Protein AF-A0A6I7QXT5-F1 (afdb_monomer_lite)

pLDDT: mean 89.22, std 16.84, range [39.47, 98.75]

Secondary structure (DSSP, 8-state):
-----------------------------TTTT---STT-EEEEETTEEEEEPPTTEESTTS-EEGGGGT-EEEEEEETTS-EEEEEEEEEETTEEEEETGGGSS-EEEEEEEETTEEEEEEEE-TTS-EEEEEEEEETTEEEEEEEEE-TTS-EEEEEEEEE-

Structure (mmCIF, N/CA/C/O backbone):
data_AF-A0A6I7QXT5-F1
#
_entry.id   AF-A0A6I7QXT5-F1
#
loop_
_atom_site.group_PDB
_atom_site.id
_atom_site.type_symbol
_atom_site.label_atom_id
_atom_site.label_alt_id
_atom_site.label_comp_id
_atom_site.label_asym_id
_atom_site.label_entity_id
_atom_site.label_seq_id
_atom_site.pdbx_PDB_ins_code
_atom_site.Cartn_x
_atom_site.Cartn_y
_atom_site.Cartn_z
_atom_site.occupancy
_atom_site.B_iso_or_equiv
_atom_site.auth_seq_id
_atom_site.auth_comp_id
_atom_site.auth_asym_id
_atom_site.auth_atom_id
_atom_site.pdbx_PDB_model_num
ATOM 1 N N . MET A 1 1 ? -78.708 -2.213 82.022 1.00 42.53 1 MET A N 1
ATOM 2 C CA . MET A 1 1 ? -77.695 -2.427 80.963 1.00 42.53 1 MET A CA 1
ATOM 3 C C . MET A 1 1 ? -77.595 -1.154 80.128 1.00 42.53 1 MET A C 1
ATOM 5 O O . MET A 1 1 ? -78.631 -0.552 79.885 1.00 42.53 1 MET A O 1
ATOM 9 N N . LYS A 1 2 ? -76.375 -0.784 79.705 1.00 43.16 2 LYS A N 1
ATOM 10 C CA . LYS A 1 2 ? -75.977 0.378 78.871 1.00 43.16 2 LYS A CA 1
ATOM 11 C C . LYS A 1 2 ? -75.618 1.690 79.597 1.00 43.16 2 LYS A C 1
ATOM 13 O O . LYS A 1 2 ? -76.316 2.695 79.545 1.00 43.16 2 LYS A O 1
ATOM 18 N N . THR A 1 3 ? -74.434 1.670 80.205 1.00 39.47 3 THR A N 1
ATOM 19 C CA . THR A 1 3 ? -73.591 2.837 80.493 1.00 39.47 3 THR A CA 1
ATOM 20 C C . THR A 1 3 ? -73.043 3.426 79.183 1.00 39.47 3 THR A C 1
ATOM 22 O O . THR A 1 3 ? -72.467 2.710 78.364 1.00 39.47 3 THR A O 1
ATOM 25 N N . ARG A 1 4 ? -73.235 4.732 78.957 1.00 48.59 4 ARG A N 1
ATOM 26 C CA . ARG A 1 4 ? -72.666 5.470 77.814 1.00 48.59 4 ARG A CA 1
ATOM 27 C C . ARG A 1 4 ? -71.264 5.945 78.200 1.00 48.59 4 ARG A C 1
ATOM 29 O O . ARG A 1 4 ? -71.134 6.802 79.068 1.00 48.59 4 ARG A O 1
ATOM 36 N N . LYS A 1 5 ? -70.227 5.373 77.583 1.00 44.25 5 LYS A N 1
ATOM 37 C CA . LYS A 1 5 ? -68.852 5.877 77.686 1.00 44.25 5 LYS A CA 1
ATOM 38 C C . LYS A 1 5 ? -68.663 7.006 76.676 1.00 44.25 5 LYS A C 1
ATOM 40 O O . LYS A 1 5 ? -68.843 6.806 75.479 1.00 44.25 5 LYS A O 1
ATOM 45 N N . ILE A 1 6 ? -68.331 8.179 77.194 1.00 53.47 6 ILE A N 1
ATOM 46 C CA . ILE A 1 6 ? -67.730 9.290 76.460 1.00 53.47 6 ILE A CA 1
ATOM 47 C C . ILE A 1 6 ? -66.211 9.101 76.576 1.00 53.47 6 ILE A C 1
ATOM 49 O O . ILE A 1 6 ? -65.751 8.686 77.640 1.00 53.47 6 ILE A O 1
ATOM 53 N N . SER A 1 7 ? -65.472 9.422 75.509 1.00 40.50 7 SER A N 1
ATOM 54 C CA . SER A 1 7 ? -64.156 10.094 75.510 1.00 40.50 7 SER A CA 1
ATOM 55 C C . SER A 1 7 ? -63.140 9.464 74.552 1.00 40.50 7 SER A C 1
ATOM 57 O O . SER A 1 7 ? -63.011 8.244 74.508 1.00 40.50 7 SER A O 1
ATOM 59 N N . SER A 1 8 ? -62.344 10.353 73.934 1.00 44.53 8 SER A N 1
ATOM 60 C CA . SER A 1 8 ? -60.969 10.123 73.456 1.00 44.53 8 SER A CA 1
ATOM 61 C C . SER A 1 8 ? -60.848 9.369 72.112 1.00 44.53 8 SER A C 1
ATOM 63 O O . SER A 1 8 ? -61.492 8.355 71.922 1.00 44.53 8 SER A O 1
ATOM 65 N N . VAL A 1 9 ? -60.035 9.748 71.115 1.00 48.81 9 VAL A N 1
ATOM 66 C CA . VAL A 1 9 ? -58.762 10.480 71.155 1.00 48.81 9 VAL A CA 1
ATOM 67 C C . VAL A 1 9 ? -58.291 10.769 69.706 1.00 48.81 9 VAL A C 1
ATOM 69 O O . VAL A 1 9 ? -58.387 9.909 68.841 1.00 48.81 9 VAL A O 1
ATOM 72 N N . ILE A 1 10 ? -57.804 11.995 69.491 1.00 52.97 10 ILE A N 1
ATOM 73 C CA . ILE A 1 10 ? -56.619 12.391 68.699 1.00 52.97 10 ILE A CA 1
ATOM 74 C C . ILE A 1 10 ? -56.581 12.078 67.189 1.00 52.97 10 ILE A C 1
ATOM 76 O O . ILE A 1 10 ? -56.309 10.976 66.727 1.00 52.97 10 ILE A O 1
ATOM 80 N N . VAL A 1 11 ? -56.713 13.178 66.445 1.00 51.16 11 VAL A N 1
ATOM 81 C CA . VAL A 1 11 ? -56.148 13.458 65.121 1.00 51.16 11 VAL A CA 1
ATOM 82 C C . VAL A 1 11 ? -54.673 13.038 65.051 1.00 51.16 11 VAL A C 1
ATOM 84 O O . VAL A 1 11 ? -53.850 13.591 65.774 1.00 51.16 11 VAL A O 1
ATOM 87 N N . LEU A 1 12 ? -54.319 12.133 64.138 1.00 46.91 12 LEU A N 1
ATOM 88 C CA . LEU A 1 12 ? -52.935 11.929 63.698 1.00 46.91 12 LEU A CA 1
ATOM 89 C C . LEU A 1 12 ? -52.913 11.802 62.174 1.00 46.91 12 LEU A C 1
ATOM 91 O O . LEU A 1 12 ? -53.042 10.730 61.589 1.00 46.91 12 LEU A O 1
ATOM 95 N N . VAL A 1 13 ? -52.800 12.975 61.553 1.00 51.94 13 VAL A N 1
ATOM 96 C CA . VAL A 1 13 ? -52.416 13.192 60.161 1.00 51.94 13 VAL A CA 1
ATOM 97 C C . VAL A 1 13 ? -50.993 12.656 60.000 1.00 51.94 13 VAL A C 1
ATOM 99 O O . VAL A 1 13 ? -50.036 13.316 60.396 1.00 51.94 13 VAL A O 1
ATOM 102 N N . ILE A 1 14 ? -50.843 11.444 59.464 1.00 58.69 14 ILE A N 1
ATOM 103 C CA . ILE A 1 14 ? -49.535 10.939 59.037 1.00 58.69 14 ILE A CA 1
ATOM 104 C C . ILE A 1 14 ? -49.354 11.361 57.584 1.00 58.69 14 ILE A C 1
ATOM 106 O O . ILE A 1 14 ? -49.924 10.785 56.659 1.00 58.69 14 ILE A O 1
ATOM 110 N N . ALA A 1 15 ? -48.588 12.435 57.423 1.00 50.69 15 ALA A N 1
ATOM 111 C CA . ALA A 1 15 ? -48.058 12.894 56.158 1.00 50.69 15 ALA A CA 1
ATOM 112 C C . ALA A 1 15 ? -47.217 11.774 55.522 1.00 50.69 15 ALA A C 1
ATOM 114 O O . ALA A 1 15 ? -46.136 11.448 56.009 1.00 50.69 15 ALA A O 1
ATOM 115 N N . PHE A 1 16 ? -47.705 11.201 54.421 1.00 53.78 16 PHE A N 1
ATOM 116 C CA . PHE A 1 16 ? -46.881 10.433 53.488 1.00 53.78 16 PHE A CA 1
ATOM 117 C C . PHE A 1 16 ? -45.991 11.420 52.721 1.00 53.78 16 PHE A C 1
ATOM 119 O O . PHE A 1 16 ? -46.271 11.808 51.589 1.00 53.78 16 PHE A O 1
ATOM 126 N N . LEU A 1 17 ? -44.946 11.900 53.395 1.00 54.12 17 LEU A N 1
ATOM 127 C CA . LEU A 1 17 ? -43.860 12.643 52.776 1.00 54.12 17 LEU A CA 1
ATOM 128 C C . LEU A 1 17 ? -43.014 11.669 51.952 1.00 54.12 17 LEU A C 1
ATOM 130 O O . LEU A 1 17 ? -42.425 10.737 52.491 1.00 54.12 17 LEU A O 1
ATOM 134 N N . GLY A 1 18 ? -43.026 11.920 50.643 1.00 60.69 18 GLY A N 1
ATOM 135 C CA . GLY A 1 18 ? -42.109 11.471 49.597 1.00 60.69 18 GLY A CA 1
ATOM 136 C C . GLY A 1 18 ? -41.092 10.394 49.956 1.00 60.69 18 GLY A C 1
ATOM 137 O O . GLY A 1 18 ? -40.006 10.692 50.446 1.00 60.69 18 GLY A O 1
ATOM 138 N N . PHE A 1 19 ? -41.375 9.164 49.532 1.00 56.06 19 PHE A N 1
ATOM 139 C CA . PHE A 1 19 ? -40.310 8.254 49.132 1.00 56.06 19 PHE A CA 1
ATOM 140 C C . PHE A 1 19 ? -39.900 8.633 47.705 1.00 56.06 19 PHE A C 1
ATOM 142 O O . PHE A 1 19 ? -40.311 8.013 46.726 1.00 56.06 19 PHE A O 1
ATOM 149 N N . SER A 1 20 ? -39.165 9.740 47.587 1.00 56.34 20 SER A N 1
ATOM 150 C CA . SER A 1 20 ? -38.440 10.066 46.365 1.00 56.34 20 SER A CA 1
ATOM 151 C C . SER A 1 20 ? -37.379 8.989 46.209 1.00 56.34 20 SER A C 1
ATOM 153 O O . SER A 1 20 ? -36.344 9.037 46.873 1.00 56.34 20 SER A O 1
ATOM 155 N N . VAL A 1 21 ? -37.669 7.975 45.393 1.00 57.81 21 VAL A N 1
ATOM 156 C CA . VAL A 1 21 ? -36.658 7.036 44.916 1.00 57.81 21 VAL A CA 1
ATOM 157 C C . VAL A 1 21 ? -35.612 7.900 44.228 1.00 57.81 21 VAL A C 1
ATOM 159 O O . VAL A 1 21 ? -35.833 8.409 43.132 1.00 57.81 21 VAL A O 1
ATOM 162 N N . LEU A 1 22 ? -34.497 8.132 44.913 1.00 56.19 22 LEU A N 1
ATOM 163 C CA . LEU A 1 22 ? -33.279 8.587 44.280 1.00 56.19 22 LEU A CA 1
ATOM 164 C C . LEU A 1 22 ? -32.859 7.419 43.394 1.00 56.19 22 LEU A C 1
ATOM 166 O O . LEU A 1 22 ? -32.146 6.523 43.837 1.00 56.19 22 LEU A O 1
ATOM 170 N N . THR A 1 23 ? -33.365 7.378 42.161 1.00 56.12 23 THR A N 1
ATOM 171 C CA . THR A 1 23 ? -32.701 6.641 41.095 1.00 56.12 23 THR A CA 1
ATOM 172 C C . THR A 1 23 ? -31.389 7.378 40.901 1.00 56.12 23 THR A C 1
ATOM 174 O O . THR A 1 23 ? -31.304 8.339 40.138 1.00 56.12 23 THR A O 1
ATOM 177 N N . THR A 1 24 ? -30.390 7.018 41.705 1.00 53.44 24 THR A N 1
ATOM 178 C CA . THR A 1 24 ? -28.997 7.311 41.407 1.00 53.44 24 THR A CA 1
ATOM 179 C C . THR A 1 24 ? -28.816 6.880 39.966 1.00 53.44 24 THR A C 1
ATOM 181 O O . THR A 1 24 ? -28.949 5.690 39.679 1.00 53.44 24 THR A O 1
ATOM 184 N N . GLY A 1 25 ? -28.665 7.850 39.064 1.00 56.12 25 GLY A N 1
ATOM 185 C CA . GLY A 1 25 ? -28.341 7.587 37.675 1.00 56.12 25 GLY A CA 1
ATOM 186 C C . GLY A 1 25 ? -27.038 6.809 37.683 1.00 56.12 25 GLY A C 1
ATOM 187 O O . GLY A 1 25 ? -25.974 7.399 37.842 1.00 56.12 25 GLY A O 1
ATOM 188 N N . CYS A 1 26 ? -27.131 5.483 37.634 1.00 63.00 26 CYS A N 1
ATOM 189 C CA . CYS A 1 26 ? -25.996 4.658 37.294 1.00 63.00 26 CYS A CA 1
ATOM 190 C C . CYS A 1 26 ? -25.790 4.968 35.820 1.00 63.00 26 CYS A C 1
ATOM 192 O O . CYS A 1 26 ? -26.520 4.453 34.978 1.00 63.00 26 CYS A O 1
ATOM 194 N N . SER A 1 27 ? -24.905 5.921 35.535 1.00 69.69 27 SER A N 1
ATOM 195 C CA . SER A 1 27 ? -24.310 6.008 34.213 1.00 69.69 27 SER A CA 1
ATOM 196 C C . SER A 1 27 ? -23.541 4.705 34.074 1.00 69.69 27 SER A C 1
ATOM 198 O O . SER A 1 27 ? -22.511 4.534 34.724 1.00 69.69 27 SER A O 1
ATOM 200 N N . THR A 1 28 ? -24.135 3.726 33.397 1.00 80.81 28 THR A N 1
ATOM 201 C CA . THR A 1 28 ? -23.410 2.526 32.993 1.00 80.81 28 THR A CA 1
ATOM 202 C C . THR A 1 28 ? -22.304 3.005 32.069 1.00 80.81 28 THR A C 1
ATOM 204 O O . THR A 1 28 ? -22.585 3.792 31.169 1.00 80.81 28 THR A O 1
ATOM 207 N N . ASP A 1 29 ? -21.064 2.617 32.355 1.00 87.81 29 ASP A N 1
ATOM 208 C CA . ASP A 1 29 ? -19.931 2.895 31.475 1.00 87.81 29 ASP A CA 1
ATOM 209 C C . ASP A 1 29 ? -20.219 2.183 30.140 1.00 87.81 29 ASP A C 1
ATOM 211 O O . ASP A 1 29 ? -20.294 0.949 30.122 1.00 87.81 29 ASP A O 1
ATOM 215 N N . PRO A 1 30 ? -20.461 2.916 29.037 1.00 90.12 30 PRO A N 1
ATOM 216 C CA . PRO A 1 30 ? -20.806 2.302 27.759 1.00 90.12 30 PRO A CA 1
ATOM 217 C C . PRO A 1 30 ? -19.655 1.454 27.192 1.00 90.12 30 PRO A C 1
ATOM 219 O O . PRO A 1 30 ? -19.883 0.639 26.298 1.00 90.12 30 PRO A O 1
ATOM 222 N N . CYS A 1 31 ? -18.434 1.609 27.711 1.00 93.31 31 CYS A N 1
ATOM 223 C CA . CYS A 1 31 ? -17.249 0.851 27.334 1.00 93.31 31 CYS A CA 1
ATOM 224 C C . CYS A 1 31 ? -16.932 -0.343 28.250 1.00 93.31 31 CYS A C 1
ATOM 226 O O . CYS A 1 31 ? -15.964 -1.048 27.960 1.00 93.31 31 CYS A O 1
ATOM 228 N N . GLU A 1 32 ? -17.715 -0.618 29.304 1.00 92.25 32 GLU A N 1
ATOM 229 C CA . GLU A 1 32 ? -17.406 -1.666 30.302 1.00 92.25 32 GLU A CA 1
ATOM 230 C C . GLU A 1 32 ? -17.146 -3.046 29.667 1.00 92.25 32 GLU A C 1
ATOM 232 O O . GLU A 1 32 ? -16.207 -3.746 30.053 1.00 92.25 32 GLU A O 1
ATOM 237 N N . ASP A 1 33 ? -17.932 -3.405 28.648 1.00 91.31 33 ASP A N 1
ATOM 238 C CA . ASP A 1 33 ? -17.861 -4.699 27.957 1.00 91.31 33 ASP A CA 1
ATOM 239 C C . ASP A 1 33 ? -17.145 -4.636 26.589 1.00 91.31 33 ASP A C 1
ATOM 241 O O . ASP A 1 33 ? -17.082 -5.638 25.867 1.00 91.31 33 ASP A O 1
ATOM 245 N N . VAL A 1 34 ? -16.597 -3.479 26.198 1.00 94.88 34 VAL A N 1
ATOM 246 C CA . VAL A 1 34 ? -15.958 -3.302 24.883 1.00 94.88 34 VAL A CA 1
ATOM 247 C C . VAL A 1 34 ? -14.502 -3.758 24.916 1.00 94.88 34 VAL A C 1
ATOM 249 O O . VAL A 1 34 ? -13.664 -3.235 25.651 1.00 94.88 34 VAL A O 1
ATOM 252 N N . VAL A 1 35 ? -14.172 -4.723 24.053 1.00 96.56 35 VAL A N 1
ATOM 253 C CA . VAL A 1 35 ? -12.812 -5.250 23.898 1.00 96.56 35 VAL A CA 1
ATOM 254 C C . VAL A 1 35 ? -12.204 -4.751 22.594 1.00 96.56 35 VAL A C 1
ATOM 256 O O . VAL A 1 35 ? -12.610 -5.165 21.512 1.00 96.56 35 VAL A O 1
ATOM 259 N N . CYS A 1 36 ? -11.171 -3.920 22.708 1.00 98.19 36 CYS A N 1
ATOM 260 C CA . CYS A 1 36 ? -10.374 -3.475 21.572 1.00 98.19 36 CYS A CA 1
ATOM 261 C C . CYS A 1 36 ? -9.096 -4.314 21.435 1.00 98.19 36 CYS A C 1
ATOM 263 O O . CYS A 1 36 ? -8.339 -4.501 22.391 1.00 98.19 36 CYS A O 1
ATOM 265 N N . LEU A 1 37 ? -8.833 -4.810 20.230 1.00 98.25 37 LEU A N 1
ATOM 266 C CA . LEU A 1 37 ? -7.641 -5.575 19.876 1.00 98.25 37 LEU A CA 1
ATOM 267 C C . LEU A 1 37 ? -6.473 -4.652 19.509 1.00 98.25 37 LEU A C 1
ATOM 269 O O . LEU A 1 37 ? -6.624 -3.446 19.336 1.00 98.25 37 LEU A O 1
ATOM 273 N N . ASN A 1 38 ? -5.276 -5.232 19.385 1.00 97.62 38 ASN A N 1
ATOM 274 C CA . ASN A 1 38 ? -4.077 -4.567 18.855 1.00 97.62 38 ASN A CA 1
ATOM 275 C C . ASN A 1 38 ? -3.690 -3.246 19.546 1.00 97.62 38 ASN A C 1
ATOM 277 O O . ASN A 1 38 ? -3.053 -2.392 18.935 1.00 97.62 38 ASN A O 1
ATOM 281 N N . ASN A 1 39 ? -3.997 -3.112 20.841 1.00 97.31 39 ASN A N 1
ATOM 282 C CA . ASN A 1 39 ? -3.827 -1.885 21.633 1.00 97.31 39 ASN A CA 1
ATOM 283 C C . ASN A 1 39 ? -4.763 -0.734 21.220 1.00 97.31 39 ASN A C 1
ATOM 285 O O . ASN A 1 39 ? -4.420 0.435 21.403 1.00 97.31 39 ASN A O 1
ATOM 289 N N . GLY A 1 40 ? -5.933 -1.051 20.661 1.00 97.88 40 GLY A N 1
ATOM 290 C CA . GLY A 1 40 ? -7.036 -0.104 20.545 1.00 97.88 40 GLY A CA 1
ATOM 291 C C . GLY A 1 40 ? -7.512 0.373 21.915 1.00 97.88 40 GLY A C 1
ATOM 292 O O . GLY A 1 40 ? -7.415 -0.350 22.909 1.00 97.88 40 GLY A O 1
ATOM 293 N N . VAL A 1 41 ? -8.002 1.609 21.963 1.00 97.62 41 VAL A N 1
ATOM 294 C CA . VAL A 1 41 ? -8.471 2.252 23.196 1.00 97.62 41 VAL A CA 1
ATOM 295 C C . VAL A 1 41 ? -9.992 2.406 23.127 1.00 97.62 41 VAL A C 1
ATOM 297 O O . VAL A 1 41 ? -10.463 3.128 22.243 1.00 97.62 41 VAL A O 1
ATOM 300 N N . PRO A 1 42 ? -10.767 1.765 24.025 1.00 97.00 42 PRO A N 1
ATOM 301 C CA . PRO A 1 42 ? -12.196 2.035 24.148 1.00 97.00 42 PRO A CA 1
ATOM 302 C C . PRO A 1 42 ? -12.421 3.528 24.406 1.00 97.00 42 PRO A C 1
ATOM 304 O O . PRO A 1 42 ? -11.759 4.121 25.258 1.00 97.00 42 PRO A O 1
ATOM 307 N N . THR A 1 43 ? -13.291 4.148 23.619 1.00 96.00 43 THR A N 1
ATOM 308 C CA . THR A 1 43 ? -13.574 5.584 23.649 1.00 96.00 43 THR A CA 1
ATOM 309 C C . THR A 1 43 ? -15.082 5.792 23.614 1.00 96.00 43 THR A C 1
ATOM 311 O O . THR A 1 43 ? -15.765 5.233 22.760 1.00 96.00 43 THR A O 1
ATOM 314 N N . GLU A 1 44 ? -15.586 6.601 24.540 1.00 95.00 44 GLU A N 1
ATOM 315 C CA . GLU A 1 44 ? -17.005 6.945 24.636 1.00 95.00 44 GLU A CA 1
ATOM 316 C C . GLU A 1 44 ? -17.364 8.085 23.663 1.00 95.00 44 GLU A C 1
ATOM 318 O O . GLU A 1 44 ? -16.619 9.063 23.538 1.00 95.00 44 GLU A O 1
ATOM 323 N N . ASP A 1 45 ? -18.527 7.988 23.019 1.00 91.88 45 ASP A N 1
ATOM 324 C CA . ASP A 1 45 ? -19.194 9.083 22.302 1.00 91.88 45 ASP A CA 1
ATOM 325 C C . ASP A 1 45 ? -20.680 9.108 22.690 1.00 91.88 45 ASP A C 1
ATOM 327 O O . ASP A 1 45 ? -21.508 8.373 22.155 1.00 91.88 45 ASP A O 1
ATOM 331 N N . GLY A 1 46 ? -21.020 9.931 23.684 1.00 88.62 46 GLY A N 1
ATOM 332 C CA . GLY A 1 46 ? -22.363 9.947 24.262 1.00 88.62 46 GLY A CA 1
ATOM 333 C C . GLY A 1 46 ? -22.657 8.666 25.044 1.00 88.62 46 GLY A C 1
ATOM 334 O O . GLY A 1 46 ? -21.961 8.370 26.009 1.00 88.62 46 GLY A O 1
ATOM 335 N N . ASP A 1 47 ? -23.699 7.943 24.632 1.00 90.25 47 ASP A N 1
ATOM 336 C CA . ASP A 1 47 ? -24.095 6.656 25.224 1.00 90.25 47 ASP A CA 1
ATOM 337 C C . ASP A 1 47 ? -23.481 5.452 24.473 1.00 90.25 47 ASP A C 1
ATOM 339 O O . ASP A 1 47 ? -23.761 4.303 24.816 1.00 90.25 47 ASP A O 1
ATOM 343 N N . ASP A 1 48 ? -22.661 5.705 23.445 1.00 91.19 48 ASP A N 1
ATOM 344 C CA . ASP A 1 48 ? -22.001 4.685 22.632 1.00 91.19 48 ASP A CA 1
ATOM 345 C C . ASP A 1 48 ? -20.517 4.543 23.011 1.00 91.19 48 ASP A C 1
ATOM 347 O O . ASP A 1 48 ? -19.872 5.484 23.480 1.00 91.19 48 ASP A O 1
ATOM 351 N N . CYS A 1 49 ? -19.948 3.365 22.752 1.00 94.44 49 CYS A N 1
ATOM 352 C CA . CYS A 1 49 ? -18.515 3.112 22.867 1.00 94.44 49 CYS A CA 1
ATOM 353 C C . CYS A 1 49 ? -17.955 2.535 21.566 1.00 94.44 49 CYS A C 1
ATOM 355 O O . CYS A 1 49 ? -18.565 1.667 20.941 1.00 94.44 49 CYS A O 1
ATOM 357 N N . PHE A 1 50 ? -16.769 2.992 21.170 1.00 95.94 50 PHE A N 1
ATOM 358 C CA . PHE A 1 50 ? -16.052 2.502 19.995 1.00 95.94 50 PHE A CA 1
ATOM 359 C C . PHE A 1 50 ? -14.558 2.338 20.283 1.00 95.94 50 PHE A C 1
ATOM 361 O O . PHE A 1 50 ? -14.008 2.935 21.209 1.00 95.94 50 PHE A O 1
ATOM 368 N N . CYS A 1 51 ? -13.865 1.554 19.460 1.00 98.12 51 CYS A N 1
ATOM 369 C CA . CYS A 1 51 ? -12.420 1.401 19.571 1.00 98.12 51 CYS A CA 1
ATOM 370 C C . CYS A 1 51 ? -11.669 2.456 18.750 1.00 98.12 51 CYS A C 1
ATOM 372 O O . CYS A 1 51 ? -11.735 2.486 17.520 1.00 98.12 51 CYS A O 1
ATOM 374 N N . ALA A 1 52 ? -10.879 3.296 19.419 1.00 97.81 52 ALA A N 1
ATOM 375 C CA . ALA A 1 52 ? -9.903 4.155 18.761 1.00 97.81 52 ALA A CA 1
ATOM 376 C C . ALA A 1 52 ? -8.691 3.315 18.329 1.00 97.81 52 ALA A C 1
ATOM 378 O O . ALA A 1 52 ? -7.851 2.933 19.150 1.00 97.81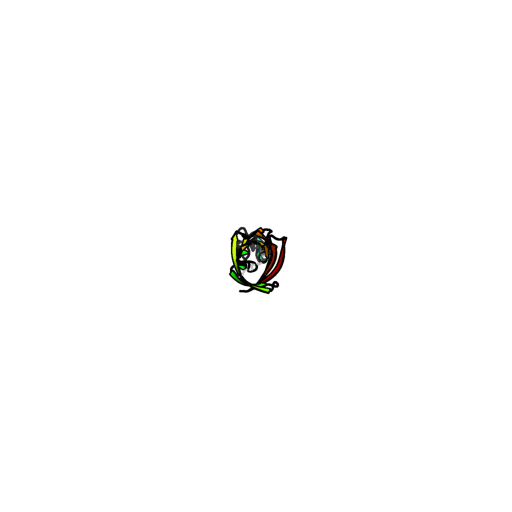 52 ALA A O 1
ATOM 379 N N . CYS A 1 53 ? -8.614 3.005 17.033 1.00 98.44 53 CYS A N 1
ATOM 380 C CA . CYS A 1 53 ? -7.597 2.101 16.507 1.00 98.44 53 CYS A CA 1
ATOM 381 C C . CYS A 1 53 ? -6.228 2.763 16.317 1.00 98.44 53 CYS A C 1
ATOM 383 O O . CYS A 1 53 ? -6.142 3.868 15.770 1.00 98.44 53 CYS A O 1
ATOM 385 N N . PRO A 1 54 ? -5.134 2.082 16.708 1.00 97.94 54 PRO A N 1
ATOM 386 C CA . PRO A 1 54 ? -3.793 2.549 16.407 1.00 97.94 54 PRO A CA 1
ATOM 387 C C . PRO A 1 54 ? -3.501 2.458 14.907 1.00 97.94 54 PRO A C 1
ATOM 389 O O . PRO A 1 54 ? -4.117 1.692 14.164 1.00 97.94 54 PRO A O 1
ATOM 392 N N . SER A 1 55 ? -2.510 3.235 14.463 1.00 97.00 55 SER A N 1
ATOM 393 C CA . SER A 1 55 ? -2.075 3.245 13.065 1.00 97.00 55 SER A CA 1
ATOM 394 C C . SER A 1 55 ? -1.709 1.839 12.579 1.00 97.00 55 SER A C 1
ATOM 396 O O . SER A 1 55 ? -0.958 1.120 13.238 1.00 97.00 55 SER A O 1
ATOM 398 N N . GLY A 1 56 ? -2.222 1.469 11.409 1.00 97.75 56 GLY A N 1
ATOM 399 C CA . GLY A 1 56 ? -2.101 0.137 10.824 1.00 97.75 56 GLY A CA 1
ATOM 400 C C . GLY A 1 56 ? -3.269 -0.802 11.090 1.00 97.75 56 GLY A C 1
ATOM 401 O O . GLY A 1 56 ? -3.346 -1.833 10.425 1.00 97.75 56 GLY A O 1
ATOM 402 N N . TYR A 1 57 ? -4.189 -0.441 11.990 1.00 98.44 57 TYR A N 1
ATOM 403 C CA . TYR A 1 57 ? -5.366 -1.240 12.322 1.00 98.44 57 TYR A CA 1
ATOM 404 C C . TYR A 1 57 ? -6.675 -0.477 12.121 1.00 98.44 57 TYR A C 1
ATOM 406 O O . TYR A 1 57 ? -6.732 0.752 12.172 1.00 98.44 57 TYR A O 1
ATOM 414 N N . GLU A 1 58 ? -7.741 -1.222 11.874 1.00 97.56 58 GLU A N 1
ATOM 415 C CA . GLU A 1 58 ? -9.104 -0.734 11.716 1.00 97.56 58 GLU A CA 1
ATOM 416 C C . GLU A 1 58 ? -10.127 -1.844 12.001 1.00 97.56 58 GLU A C 1
ATOM 418 O O . GLU A 1 58 ? -9.766 -2.961 12.380 1.00 97.56 58 GLU A O 1
ATOM 423 N N . GLY A 1 59 ? -11.405 -1.533 11.789 1.00 96.50 59 GLY A N 1
ATOM 424 C CA . GLY A 1 59 ? -12.529 -2.382 12.171 1.00 96.50 59 GLY A CA 1
ATOM 425 C C . GLY A 1 59 ? -13.139 -1.925 13.492 1.00 96.50 59 GLY A C 1
ATOM 426 O O . GLY A 1 59 ? -12.602 -1.045 14.159 1.00 96.50 59 GLY A O 1
ATOM 427 N N . GLU A 1 60 ? -14.275 -2.518 13.846 1.00 96.25 60 GLU A N 1
ATOM 428 C CA . GLU A 1 60 ? -15.023 -2.190 15.067 1.00 96.25 60 GLU A CA 1
ATOM 429 C C . GLU A 1 60 ? -14.198 -2.438 16.339 1.00 96.25 60 GLU A C 1
ATOM 431 O O . GLU A 1 60 ? -14.252 -1.650 17.276 1.00 96.25 60 GLU A O 1
ATOM 436 N N . ASP A 1 61 ? -13.367 -3.482 16.325 1.00 97.62 61 ASP A N 1
ATOM 437 C CA . ASP A 1 61 ? -12.511 -3.916 17.429 1.00 97.62 61 ASP A CA 1
ATOM 438 C C . ASP A 1 61 ? -11.013 -3.686 17.162 1.00 97.62 61 ASP A C 1
ATOM 440 O O . ASP A 1 61 ? -10.170 -4.174 17.910 1.00 97.62 61 ASP A O 1
ATOM 444 N N . CYS A 1 62 ? -10.645 -2.978 16.089 1.00 98.44 62 CYS A N 1
ATOM 445 C CA . CYS A 1 62 ? -9.256 -2.823 15.633 1.00 98.44 62 CYS A CA 1
ATOM 446 C C . CYS A 1 62 ? -8.543 -4.139 15.264 1.00 98.44 62 CYS A C 1
ATOM 448 O O . CYS A 1 62 ? -7.310 -4.208 15.285 1.00 98.44 62 CYS A O 1
ATOM 450 N N . GLY A 1 63 ? -9.287 -5.195 14.926 1.00 98.00 63 GLY A N 1
ATOM 451 C CA . GLY A 1 63 ? -8.750 -6.510 14.571 1.00 98.00 63 GLY A CA 1
ATOM 452 C C . GLY A 1 63 ? -8.183 -6.626 13.153 1.00 98.00 63 GLY A C 1
ATOM 453 O O . GLY A 1 63 ? -7.506 -7.610 12.848 1.00 98.00 63 GLY A O 1
ATOM 454 N N . VAL A 1 64 ? -8.432 -5.651 12.276 1.00 97.69 64 VAL A N 1
ATOM 455 C CA . VAL A 1 64 ? -8.089 -5.735 10.848 1.00 97.69 64 VAL A CA 1
ATOM 456 C C . VAL A 1 64 ? -6.889 -4.854 10.530 1.00 97.69 64 VAL A C 1
ATOM 458 O O . VAL A 1 64 ? -6.915 -3.656 10.782 1.00 97.69 64 VAL A O 1
ATOM 461 N N . GLU A 1 65 ? -5.840 -5.417 9.928 1.00 97.94 65 GLU A N 1
ATOM 462 C CA . GLU A 1 65 ? -4.733 -4.610 9.406 1.00 97.94 65 GLU A CA 1
ATOM 463 C C . GLU A 1 65 ? -5.129 -3.878 8.117 1.00 97.94 65 GLU A C 1
ATOM 465 O O . GLU A 1 65 ? -5.711 -4.481 7.208 1.00 97.94 65 GLU A O 1
ATOM 470 N N . TRP A 1 66 ? -4.682 -2.631 7.959 1.00 98.12 66 TRP A N 1
ATOM 471 C CA . TRP A 1 66 ? -4.884 -1.845 6.732 1.00 98.12 66 TRP A CA 1
ATOM 472 C C . TRP A 1 66 ? -4.364 -2.552 5.473 1.00 98.12 66 TRP A C 1
ATOM 474 O O . TRP A 1 66 ? -4.947 -2.423 4.397 1.00 98.12 66 TRP A O 1
ATOM 484 N N . THR A 1 67 ? -3.281 -3.331 5.599 1.00 97.75 67 THR A N 1
ATOM 485 C CA . THR A 1 67 ? -2.653 -4.064 4.485 1.00 97.75 67 THR A CA 1
ATOM 486 C C . THR A 1 67 ? -3.642 -4.973 3.763 1.00 97.75 67 THR A C 1
ATOM 488 O O . THR A 1 67 ? -3.586 -5.075 2.537 1.00 97.75 67 THR A O 1
ATOM 491 N N . THR A 1 68 ? -4.587 -5.571 4.495 1.00 96.94 68 THR A N 1
ATOM 492 C CA . THR A 1 68 ? -5.549 -6.553 3.976 1.00 96.94 68 THR A CA 1
ATOM 493 C C . THR A 1 68 ? -6.420 -6.004 2.848 1.00 96.94 68 THR A C 1
ATOM 495 O O . THR A 1 68 ? -6.724 -6.743 1.911 1.00 96.94 68 THR A O 1
ATOM 498 N N . LYS A 1 69 ? -6.750 -4.706 2.870 1.00 96.50 69 LYS A N 1
ATOM 499 C CA . LYS A 1 69 ? -7.559 -4.045 1.833 1.00 96.50 69 LYS A CA 1
ATOM 500 C C . LYS A 1 69 ? -6.907 -4.060 0.457 1.00 96.50 69 LYS A C 1
ATOM 502 O O . LYS A 1 69 ? -7.605 -4.122 -0.550 1.00 96.50 69 LYS A O 1
ATOM 507 N N . PHE A 1 70 ? -5.581 -4.009 0.412 1.00 97.94 70 PHE A N 1
ATOM 508 C CA . PHE A 1 70 ? -4.833 -3.882 -0.835 1.00 97.94 70 PHE A CA 1
ATOM 509 C C . PHE A 1 70 ? -4.483 -5.233 -1.454 1.00 97.94 70 PHE A C 1
ATOM 511 O O . PHE A 1 70 ? -4.182 -5.289 -2.642 1.00 97.94 70 PHE A O 1
ATOM 518 N N . LEU A 1 71 ? -4.530 -6.327 -0.689 1.00 97.94 71 LEU A N 1
ATOM 519 C CA . LEU A 1 71 ? -4.015 -7.618 -1.140 1.00 97.94 71 LEU A CA 1
ATOM 520 C C . LEU A 1 71 ? -4.812 -8.184 -2.322 1.00 97.94 71 LEU A C 1
ATOM 522 O O . LEU A 1 71 ? -6.049 -8.194 -2.338 1.00 97.94 71 LEU A O 1
ATOM 526 N N . GLY A 1 72 ? -4.079 -8.702 -3.304 1.00 97.75 72 GLY A N 1
ATOM 527 C CA . GLY A 1 72 ? -4.650 -9.360 -4.472 1.00 97.75 72 GLY A CA 1
ATOM 528 C C . GLY A 1 72 ? -3.853 -9.124 -5.747 1.00 97.75 72 GLY A C 1
ATOM 529 O O . GLY A 1 72 ? -2.882 -8.368 -5.773 1.00 97.75 72 GLY A O 1
ATOM 530 N N . THR A 1 73 ? -4.296 -9.788 -6.806 1.00 98.19 73 THR A N 1
ATOM 531 C CA . THR A 1 73 ? -3.856 -9.541 -8.179 1.00 98.19 73 THR A CA 1
ATOM 532 C C . THR A 1 73 ? -4.888 -8.650 -8.857 1.00 98.19 73 THR A C 1
ATOM 534 O O . THR A 1 73 ? -6.087 -8.839 -8.649 1.00 98.19 73 THR A O 1
ATOM 537 N N . TYR A 1 74 ? -4.412 -7.662 -9.607 1.00 98.19 74 TYR A N 1
ATOM 538 C CA . TYR A 1 74 ? -5.239 -6.656 -10.255 1.00 98.19 74 TYR A CA 1
ATOM 539 C C . TYR A 1 74 ? -4.788 -6.440 -11.691 1.00 98.19 74 TYR A C 1
ATOM 541 O O . TYR A 1 74 ? -3.586 -6.326 -11.957 1.00 98.19 74 TYR A O 1
ATOM 549 N N . SER A 1 75 ? -5.770 -6.229 -12.560 1.00 98.00 75 SER A N 1
ATOM 550 C CA . SER A 1 75 ? -5.551 -5.737 -13.909 1.00 98.00 75 SER A CA 1
ATOM 551 C C . SER A 1 75 ? -5.364 -4.229 -13.874 1.00 98.00 75 SER A C 1
ATOM 553 O O . SER A 1 75 ? -6.248 -3.495 -13.430 1.00 98.00 75 SER A O 1
ATOM 555 N N . GLY A 1 76 ? -4.185 -3.771 -14.279 1.00 97.56 76 GLY A N 1
ATOM 556 C CA . GLY A 1 76 ? -3.804 -2.370 -14.345 1.00 97.56 76 GLY A CA 1
ATOM 557 C C . GLY A 1 76 ? -3.884 -1.848 -15.767 1.00 97.56 76 GLY A C 1
ATOM 558 O O . GLY A 1 76 ? -3.335 -2.457 -16.684 1.00 97.56 76 GLY A O 1
ATOM 559 N N . ASN A 1 77 ? -4.522 -0.696 -15.939 1.00 97.19 77 ASN A N 1
ATOM 560 C CA . ASN A 1 77 ? -4.423 0.099 -17.156 1.00 97.19 77 ASN A CA 1
ATOM 561 C C . ASN A 1 77 ? -3.831 1.463 -16.803 1.00 97.19 77 ASN A C 1
ATOM 563 O O . ASN A 1 77 ? -4.401 2.174 -15.967 1.00 97.19 77 ASN A O 1
ATOM 567 N N . ASP A 1 78 ? -2.702 1.808 -17.418 1.00 96.25 78 ASP A N 1
ATOM 568 C CA . ASP A 1 78 ? -2.028 3.080 -17.177 1.00 96.25 78 ASP A CA 1
ATOM 569 C C . ASP A 1 78 ? -2.250 4.109 -18.291 1.00 96.25 78 ASP A C 1
ATOM 571 O O . ASP A 1 78 ? -2.660 3.795 -19.412 1.00 96.25 78 ASP A O 1
ATOM 575 N N . ASP A 1 79 ? -2.022 5.375 -17.957 1.00 96.81 79 ASP A N 1
ATOM 576 C CA . ASP A 1 79 ? -2.067 6.499 -18.897 1.00 96.81 79 ASP A CA 1
ATOM 577 C C . ASP A 1 79 ? -0.825 6.591 -19.804 1.00 96.81 79 ASP A C 1
ATOM 579 O O . ASP A 1 79 ? -0.823 7.362 -20.766 1.00 96.81 79 ASP A O 1
ATOM 583 N N . CYS A 1 80 ? 0.183 5.752 -19.557 1.00 93.94 80 CYS A N 1
ATOM 584 C CA . CYS A 1 80 ? 1.346 5.542 -20.414 1.00 93.94 80 CYS A CA 1
ATOM 585 C C . CYS A 1 80 ? 1.073 4.550 -21.563 1.00 93.94 80 CYS A C 1
ATOM 587 O O . CYS A 1 80 ? 1.928 4.349 -22.428 1.00 93.94 80 CYS A O 1
ATOM 589 N N . GLY A 1 81 ? -0.147 4.007 -21.639 1.00 93.81 81 GLY A N 1
ATOM 590 C CA . GLY A 1 81 ? -0.643 3.206 -22.757 1.00 93.81 81 GLY A CA 1
ATOM 591 C C . GLY A 1 81 ? -0.416 1.704 -22.608 1.00 93.81 81 GLY A C 1
ATOM 592 O O . GLY A 1 81 ? -0.534 0.978 -23.599 1.00 93.81 81 GLY A O 1
ATOM 593 N N . PHE A 1 82 ? -0.100 1.228 -21.404 1.00 94.50 82 PHE A N 1
ATOM 594 C CA . PHE A 1 82 ? 0.139 -0.180 -21.117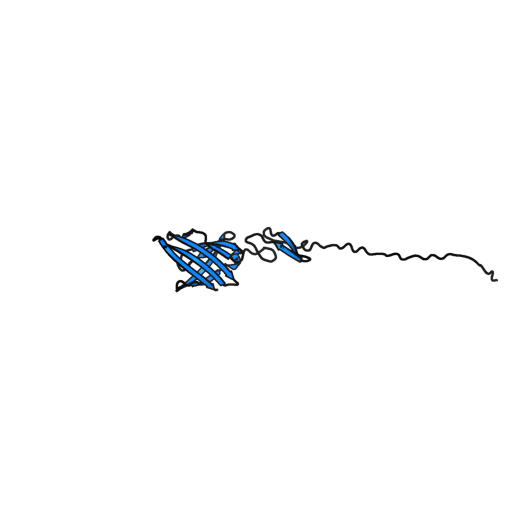 1.00 94.50 82 PHE A CA 1
ATOM 595 C C . PHE A 1 82 ? -0.971 -0.789 -20.257 1.00 94.50 82 PHE A C 1
ATOM 597 O O . PHE A 1 82 ? -1.563 -0.156 -19.381 1.00 94.50 82 PHE A O 1
ATOM 604 N N . THR A 1 83 ? -1.213 -2.077 -20.493 1.00 97.12 83 THR A N 1
ATOM 605 C CA . THR A 1 83 ? -2.090 -2.913 -19.672 1.00 97.12 83 THR A CA 1
ATOM 606 C C . THR A 1 83 ? -1.298 -4.112 -19.172 1.00 97.12 83 THR A C 1
ATOM 608 O O . THR A 1 83 ? -0.636 -4.794 -19.959 1.00 97.12 83 THR A O 1
ATOM 611 N N . TYR A 1 84 ? -1.340 -4.367 -17.868 1.00 97.19 84 TYR A N 1
ATOM 612 C CA . TYR A 1 84 ? -0.587 -5.444 -17.226 1.00 97.19 84 TYR A CA 1
ATOM 613 C C . TYR A 1 84 ? -1.219 -5.843 -15.897 1.00 97.19 84 TYR A C 1
ATOM 615 O O . TYR A 1 84 ? -1.930 -5.071 -15.264 1.00 97.19 84 TYR A O 1
ATOM 623 N N . GLU A 1 85 ? -0.916 -7.055 -15.450 1.00 98.00 85 GLU A N 1
ATOM 624 C CA . GLU A 1 85 ? -1.301 -7.523 -14.122 1.00 98.00 85 GLU A CA 1
ATOM 625 C C . GLU A 1 85 ? -0.226 -7.152 -13.097 1.00 98.00 85 GLU A C 1
ATOM 627 O O . GLU A 1 85 ? 0.964 -7.389 -13.332 1.00 98.00 85 GLU A O 1
ATOM 632 N N . SER A 1 86 ? -0.647 -6.650 -11.939 1.00 98.12 86 SER A N 1
ATOM 633 C CA . SER A 1 86 ? 0.212 -6.437 -10.768 1.00 98.12 86 SER A CA 1
ATOM 634 C C . SER A 1 86 ? -0.354 -7.187 -9.572 1.00 98.12 86 SER A C 1
ATOM 636 O O . SER A 1 86 ? -1.568 -7.255 -9.384 1.00 98.12 86 SER A O 1
ATOM 638 N N . THR A 1 87 ? 0.515 -7.738 -8.724 1.00 98.50 87 THR A N 1
ATOM 639 C CA . THR A 1 87 ? 0.084 -8.368 -7.465 1.00 98.50 87 THR A CA 1
ATOM 640 C C . THR A 1 87 ? 0.606 -7.586 -6.272 1.00 98.50 87 THR A C 1
ATOM 642 O O . THR A 1 87 ? 1.813 -7.355 -6.158 1.00 98.50 87 THR A O 1
ATOM 645 N N . PHE A 1 88 ? -0.314 -7.210 -5.389 1.00 98.44 88 PHE A N 1
ATOM 646 C CA . PHE A 1 88 ? -0.066 -6.548 -4.118 1.00 98.44 88 PHE A CA 1
ATOM 647 C C . PHE A 1 88 ? -0.051 -7.608 -3.015 1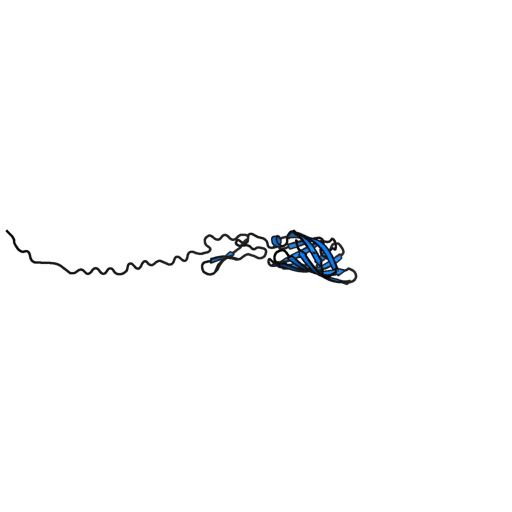.00 98.44 88 PHE A C 1
ATOM 649 O O . PHE A 1 88 ? -1.051 -8.294 -2.783 1.00 98.44 88 PHE A O 1
ATOM 656 N N . THR A 1 89 ? 1.082 -7.750 -2.333 1.00 98.56 89 THR A N 1
ATOM 657 C CA . THR A 1 89 ? 1.241 -8.652 -1.185 1.00 98.56 89 THR A CA 1
ATOM 658 C C . THR A 1 89 ? 1.691 -7.881 0.050 1.00 98.56 89 THR A C 1
ATOM 660 O O . THR A 1 89 ? 2.215 -6.773 -0.053 1.00 98.56 89 THR A O 1
ATOM 663 N N . LYS A 1 90 ? 1.513 -8.470 1.235 1.00 98.25 90 LYS A N 1
ATOM 664 C CA . LYS A 1 90 ? 2.096 -7.931 2.467 1.00 98.25 90 LYS A CA 1
ATOM 665 C C . LYS A 1 90 ? 3.618 -8.099 2.418 1.00 98.25 90 LYS A C 1
ATOM 667 O O . LYS A 1 90 ? 4.089 -9.182 2.075 1.00 98.25 90 LYS A O 1
ATOM 672 N N . ASP A 1 91 ? 4.348 -7.032 2.727 1.00 98.00 91 ASP A N 1
ATOM 673 C CA . ASP A 1 91 ? 5.815 -7.038 2.847 1.00 98.00 91 ASP A CA 1
ATOM 674 C C . ASP A 1 91 ? 6.219 -7.083 4.328 1.00 98.00 91 ASP A C 1
ATOM 676 O O . ASP A 1 91 ? 6.928 -7.983 4.767 1.00 98.00 91 ASP A O 1
ATOM 680 N N . ASP A 1 92 ? 5.672 -6.154 5.114 1.00 97.56 92 ASP A N 1
ATOM 681 C CA . ASP A 1 92 ? 5.864 -6.017 6.560 1.00 97.56 92 ASP A CA 1
ATOM 682 C C . ASP A 1 92 ? 4.614 -5.345 7.173 1.00 97.56 92 ASP A C 1
ATOM 684 O O . ASP A 1 92 ? 3.619 -5.095 6.480 1.00 97.56 92 ASP A O 1
ATOM 688 N N . PHE A 1 93 ? 4.634 -5.033 8.468 1.00 96.31 93 PHE A N 1
ATOM 689 C CA . PHE A 1 93 ? 3.622 -4.196 9.101 1.00 96.31 93 PHE A CA 1
ATOM 690 C C . PHE A 1 93 ? 3.545 -2.830 8.408 1.00 96.31 93 PHE A C 1
ATOM 692 O O . PHE A 1 93 ? 4.549 -2.132 8.267 1.00 96.31 93 PHE A O 1
ATOM 699 N N . ASN A 1 94 ? 2.343 -2.455 7.962 1.00 96.75 94 ASN A N 1
ATOM 700 C CA . ASN A 1 94 ? 2.082 -1.243 7.180 1.00 96.75 94 ASN A CA 1
ATOM 701 C C . ASN A 1 94 ? 2.899 -1.109 5.889 1.00 96.75 94 ASN A C 1
ATOM 703 O O . ASN A 1 94 ? 3.076 0.003 5.395 1.00 96.75 94 ASN A O 1
ATOM 707 N N . LYS A 1 95 ? 3.363 -2.222 5.308 1.00 98.31 95 LYS A N 1
ATOM 708 C CA . LYS A 1 95 ? 4.087 -2.209 4.034 1.00 98.31 95 LYS A CA 1
ATOM 709 C C . LYS A 1 95 ? 3.517 -3.197 3.034 1.00 98.31 95 LYS A C 1
ATOM 711 O O . LYS A 1 95 ? 3.213 -4.347 3.357 1.00 98.31 95 LYS A O 1
ATOM 716 N N . LEU A 1 96 ? 3.416 -2.740 1.794 1.00 98.50 96 LEU A N 1
ATOM 717 C CA . LEU A 1 96 ? 2.993 -3.525 0.646 1.00 98.50 96 LEU A CA 1
ATOM 718 C C . LEU A 1 96 ? 4.178 -3.780 -0.275 1.00 98.50 96 LEU A C 1
ATOM 720 O O . LEU A 1 96 ? 4.986 -2.891 -0.530 1.00 98.50 96 LEU A O 1
ATOM 724 N N . ARG A 1 97 ? 4.222 -4.975 -0.849 1.00 98.44 97 ARG A N 1
ATOM 725 C CA . ARG A 1 97 ? 5.062 -5.321 -1.990 1.00 98.44 97 ARG A CA 1
ATOM 726 C C . ARG A 1 97 ? 4.181 -5.273 -3.232 1.00 98.44 97 ARG A C 1
ATOM 728 O O . ARG A 1 97 ? 3.195 -6.003 -3.308 1.00 98.44 97 ARG A O 1
ATOM 735 N N . VAL A 1 98 ? 4.534 -4.441 -4.205 1.00 98.25 98 VAL A N 1
ATOM 736 C CA . VAL A 1 98 ? 3.844 -4.362 -5.500 1.00 98.25 98 VAL A CA 1
ATOM 737 C C . VAL A 1 98 ? 4.724 -5.027 -6.539 1.00 98.25 98 VAL A C 1
ATOM 739 O O . VAL A 1 98 ? 5.797 -4.521 -6.853 1.00 98.25 98 VAL A O 1
ATOM 742 N N . SER A 1 99 ? 4.290 -6.176 -7.041 1.00 97.88 99 SER A N 1
ATOM 743 C CA . SER A 1 99 ? 4.982 -6.914 -8.099 1.00 97.88 99 SER A CA 1
ATOM 744 C C . SER A 1 99 ? 4.515 -6.496 -9.486 1.00 97.88 99 SER A C 1
ATOM 746 O O . SER A 1 99 ? 3.360 -6.117 -9.663 1.00 97.88 99 SER A O 1
ATOM 748 N N . ASN A 1 100 ? 5.429 -6.591 -10.454 1.00 97.06 100 ASN A N 1
ATOM 749 C CA . ASN A 1 100 ? 5.246 -6.129 -11.827 1.00 97.06 100 ASN A CA 1
ATOM 750 C C . ASN A 1 100 ? 4.798 -4.656 -11.923 1.00 97.06 100 ASN A C 1
ATOM 752 O O . ASN A 1 100 ? 4.020 -4.286 -12.799 1.00 97.06 100 ASN A O 1
ATOM 756 N N . ALA A 1 101 ? 5.301 -3.806 -11.021 1.00 94.75 101 ALA A N 1
ATOM 757 C CA . ALA A 1 101 ? 4.959 -2.387 -11.005 1.00 94.75 101 ALA A CA 1
ATOM 758 C C . ALA A 1 101 ? 5.299 -1.729 -12.354 1.00 94.75 101 ALA A C 1
ATOM 760 O O . ALA A 1 101 ? 6.392 -1.942 -12.886 1.00 94.75 101 ALA A O 1
ATOM 761 N N . GLY A 1 102 ? 4.359 -0.967 -12.923 1.00 93.50 102 GLY A N 1
ATOM 762 C CA . GLY A 1 102 ? 4.531 -0.315 -14.227 1.00 93.50 102 GLY A CA 1
ATOM 763 C C . GLY A 1 102 ? 4.704 -1.278 -15.412 1.00 93.50 102 GLY A C 1
ATOM 764 O O . GLY A 1 102 ? 5.207 -0.868 -16.449 1.00 93.50 102 GLY A O 1
ATOM 765 N N . GLY A 1 103 ? 4.416 -2.578 -15.255 1.00 94.75 103 GLY A N 1
ATOM 766 C CA . GLY A 1 103 ? 4.697 -3.595 -16.278 1.00 94.75 103 GLY A CA 1
ATOM 767 C C . GLY A 1 103 ? 6.187 -3.928 -16.445 1.00 94.75 103 GLY A C 1
ATOM 768 O O . GLY A 1 103 ? 6.577 -4.634 -17.376 1.00 94.75 103 GLY A O 1
ATOM 769 N N . PHE A 1 104 ? 7.046 -3.446 -15.544 1.00 94.12 104 PHE A N 1
ATOM 770 C CA . PHE A 1 104 ? 8.500 -3.550 -15.672 1.00 94.12 104 PHE A CA 1
ATOM 771 C C . PHE A 1 104 ? 9.109 -4.840 -15.096 1.00 94.12 104 PHE A C 1
ATOM 773 O O . PHE A 1 104 ? 10.335 -4.928 -14.985 1.00 94.12 104 PHE A O 1
ATOM 780 N N . GLN A 1 105 ? 8.287 -5.824 -14.705 1.00 95.12 105 GLN A N 1
ATOM 781 C CA . GLN A 1 105 ? 8.710 -7.112 -14.126 1.00 95.12 105 GLN A CA 1
ATOM 782 C C . GLN A 1 105 ? 9.638 -6.980 -12.905 1.00 95.12 105 GLN A C 1
ATOM 784 O O . GLN A 1 105 ? 10.467 -7.844 -12.626 1.00 95.12 105 GLN A O 1
ATOM 789 N N . VAL A 1 106 ? 9.481 -5.892 -12.152 1.00 95.19 106 VAL A N 1
ATOM 790 C CA . VAL A 1 106 ? 10.151 -5.660 -10.870 1.00 95.19 106 VAL A CA 1
ATOM 791 C C . VAL A 1 106 ? 9.130 -5.545 -9.761 1.00 95.19 106 VAL A C 1
ATOM 793 O O . VAL A 1 106 ? 7.933 -5.393 -10.006 1.00 95.19 106 VAL A O 1
ATOM 796 N N . SER A 1 107 ? 9.623 -5.588 -8.532 1.00 96.88 107 SER A N 1
ATOM 797 C CA . SER A 1 107 ? 8.794 -5.350 -7.368 1.00 96.88 107 SER A CA 1
ATOM 798 C C . SER A 1 107 ? 9.326 -4.169 -6.570 1.00 96.88 107 SER A C 1
ATOM 800 O O . SER A 1 107 ? 10.522 -4.104 -6.272 1.00 96.88 107 SER A O 1
ATOM 802 N N . ILE A 1 108 ? 8.415 -3.281 -6.192 1.00 97.88 108 ILE A N 1
ATOM 803 C CA . ILE A 1 108 ? 8.663 -2.121 -5.333 1.00 97.88 108 ILE A CA 1
ATOM 804 C C . ILE A 1 108 ? 7.964 -2.318 -3.988 1.00 97.88 108 ILE A C 1
ATOM 806 O O . ILE A 1 108 ? 7.057 -3.148 -3.867 1.00 97.88 108 ILE A O 1
ATOM 810 N N . THR A 1 109 ? 8.388 -1.569 -2.980 1.00 98.38 109 THR A N 1
ATOM 811 C CA . THR A 1 109 ? 7.738 -1.524 -1.667 1.00 98.38 109 THR A CA 1
ATOM 812 C C . THR A 1 109 ? 7.003 -0.195 -1.499 1.00 98.38 109 THR A C 1
ATOM 814 O O . THR A 1 109 ? 7.492 0.850 -1.925 1.00 98.38 109 THR A O 1
ATOM 817 N N . ALA A 1 110 ? 5.824 -0.224 -0.888 1.00 98.56 110 ALA A N 1
ATOM 818 C CA . ALA A 1 110 ? 5.042 0.954 -0.538 1.00 98.56 110 ALA A CA 1
ATOM 819 C C . ALA A 1 110 ? 4.717 0.949 0.958 1.00 98.56 110 ALA A C 1
ATOM 821 O O . ALA A 1 110 ? 4.382 -0.093 1.518 1.00 98.56 110 ALA A O 1
ATOM 822 N N . ASP A 1 111 ? 4.779 2.119 1.582 1.00 98.50 111 ASP A N 1
ATOM 823 C CA . ASP A 1 111 ? 4.446 2.336 2.986 1.00 98.50 111 ASP A CA 1
ATOM 824 C C . ASP A 1 111 ? 3.002 2.843 3.089 1.00 98.50 111 ASP A C 1
ATOM 826 O O . ASP A 1 111 ? 2.646 3.848 2.469 1.00 98.50 111 ASP A O 1
ATOM 830 N N . LEU A 1 112 ? 2.155 2.171 3.869 1.00 98.62 112 LEU A N 1
ATOM 831 C CA . LEU A 1 112 ? 0.798 2.639 4.145 1.00 98.62 112 LEU A CA 1
ATOM 832 C C . LEU A 1 112 ? 0.848 3.909 4.997 1.00 98.62 112 LEU A C 1
ATOM 834 O O . LEU A 1 112 ? 1.470 3.939 6.058 1.00 98.62 112 LEU A O 1
ATOM 838 N N . THR A 1 113 ? 0.157 4.951 4.545 1.00 98.12 113 THR A N 1
ATOM 839 C CA . THR A 1 113 ? 0.028 6.228 5.264 1.00 98.12 113 THR A CA 1
ATOM 840 C C . THR A 1 113 ? -1.329 6.363 5.950 1.00 98.12 113 THR A C 1
ATOM 842 O O . THR A 1 113 ? -1.464 7.132 6.900 1.00 98.12 113 THR A O 1
ATOM 845 N N . SER A 1 114 ? -2.325 5.597 5.499 1.00 98.12 114 SER A N 1
ATOM 846 C CA . SER A 1 114 ? -3.639 5.436 6.125 1.00 98.12 114 SER A CA 1
ATOM 847 C C . SER A 1 114 ? -4.260 4.090 5.726 1.00 98.12 114 SER A C 1
ATOM 849 O O . SER A 1 114 ? -3.683 3.339 4.938 1.00 98.12 114 SER A O 1
ATOM 851 N N . SER A 1 115 ? -5.479 3.804 6.194 1.00 97.31 115 SER A N 1
ATOM 852 C CA . SER A 1 115 ? -6.242 2.621 5.768 1.00 97.31 115 SER A CA 1
ATOM 853 C C . SER A 1 115 ? -6.652 2.625 4.292 1.00 97.31 115 SER A C 1
ATOM 855 O O . SER A 1 115 ? -7.151 1.619 3.786 1.00 97.31 115 SER A O 1
ATOM 857 N N . THR A 1 116 ? -6.469 3.746 3.588 1.00 98.19 116 THR A N 1
ATOM 858 C CA . THR A 1 116 ? -6.872 3.909 2.185 1.00 98.19 116 THR A CA 1
ATOM 859 C C . THR A 1 116 ? -5.782 4.503 1.299 1.00 98.19 116 THR A C 1
ATOM 861 O O . THR A 1 116 ? -6.048 4.775 0.130 1.00 98.19 116 THR A O 1
ATOM 864 N N . ALA A 1 117 ? -4.575 4.738 1.818 1.00 98.56 117 ALA A N 1
ATOM 865 C CA . ALA A 1 117 ? -3.501 5.392 1.079 1.00 98.56 117 ALA A CA 1
ATOM 866 C C . ALA A 1 117 ? -2.125 4.806 1.401 1.00 98.56 117 ALA A C 1
ATOM 868 O O . ALA A 1 117 ? -1.863 4.334 2.509 1.00 98.56 117 ALA A O 1
ATOM 869 N N . PHE A 1 118 ? -1.232 4.881 0.419 1.00 98.75 118 PHE A N 1
ATOM 870 C CA . PHE A 1 118 ? 0.164 4.495 0.551 1.00 98.75 118 PHE A CA 1
ATOM 871 C C . PHE A 1 118 ? 1.086 5.455 -0.196 1.00 98.75 118 PHE A C 1
ATOM 873 O O . PHE A 1 118 ? 0.682 6.168 -1.117 1.00 98.75 118 PHE A O 1
ATOM 880 N N . ASN A 1 119 ? 2.355 5.435 0.188 1.00 98.62 119 ASN A N 1
ATOM 881 C CA . ASN A 1 119 ? 3.442 6.160 -0.443 1.00 98.62 119 ASN A CA 1
ATOM 882 C C . ASN A 1 119 ? 4.506 5.170 -0.930 1.00 98.62 119 ASN A C 1
ATOM 884 O O . ASN A 1 119 ? 4.871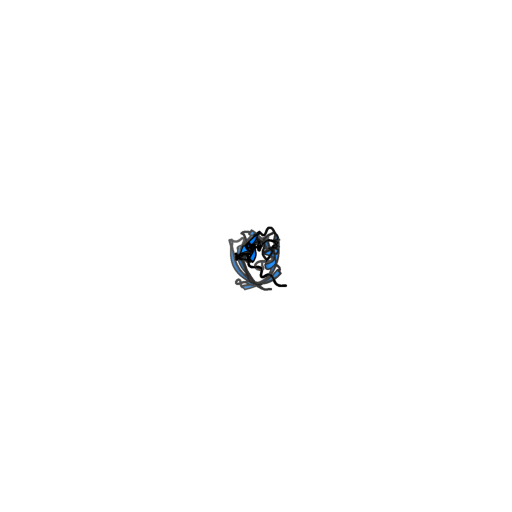 4.246 -0.212 1.00 98.62 119 ASN A O 1
ATOM 888 N N . ILE A 1 120 ? 5.030 5.373 -2.133 1.00 98.56 120 ILE A N 1
ATOM 889 C CA . ILE A 1 120 ? 6.203 4.658 -2.640 1.00 98.56 120 ILE A CA 1
ATOM 890 C C . ILE A 1 120 ? 7.406 5.558 -2.336 1.00 98.56 120 ILE A C 1
ATOM 892 O O . ILE A 1 120 ? 7.580 6.580 -3.010 1.00 98.56 120 ILE A O 1
ATOM 896 N N . PRO A 1 121 ? 8.225 5.240 -1.317 1.00 98.19 121 PRO A N 1
ATOM 897 C CA . PRO A 1 121 ? 9.417 6.024 -1.030 1.00 98.19 121 PRO A CA 1
ATOM 898 C C . PRO A 1 121 ? 10.429 5.905 -2.172 1.00 98.19 121 PRO A C 1
ATOM 900 O O . PRO A 1 121 ? 10.425 4.916 -2.913 1.00 98.19 121 PRO A O 1
ATOM 903 N N . ASN A 1 122 ? 11.333 6.887 -2.253 1.00 98.00 122 ASN A N 1
ATOM 904 C CA . ASN A 1 122 ? 12.482 6.840 -3.153 1.00 98.00 122 ASN A CA 1
ATOM 905 C C . ASN A 1 122 ? 13.272 5.551 -2.915 1.00 98.00 122 ASN A C 1
ATOM 907 O O . ASN A 1 122 ? 13.882 5.371 -1.860 1.00 98.00 122 ASN A O 1
ATOM 911 N N . GLN A 1 123 ? 13.263 4.668 -3.904 1.00 97.75 123 GLN A N 1
ATOM 912 C CA . GLN A 1 123 ? 13.936 3.377 -3.840 1.00 97.75 123 GLN A CA 1
ATOM 913 C C . GLN A 1 123 ? 14.488 3.000 -5.206 1.00 97.75 123 GLN A C 1
ATOM 915 O O . GLN A 1 123 ? 13.995 3.462 -6.231 1.00 97.75 123 GLN A O 1
ATOM 920 N N . THR A 1 124 ? 15.499 2.143 -5.223 1.00 97.12 124 THR A N 1
ATOM 921 C CA . THR A 1 124 ? 16.097 1.650 -6.461 1.00 97.12 124 THR A CA 1
ATOM 922 C C . THR A 1 124 ? 15.732 0.187 -6.640 1.00 97.12 124 THR A C 1
ATOM 924 O O . THR A 1 124 ? 15.924 -0.615 -5.726 1.00 97.12 124 THR A O 1
ATOM 927 N N . ASP A 1 125 ? 15.186 -0.161 -7.802 1.00 94.81 125 ASP A N 1
ATOM 928 C CA . ASP A 1 125 ? 14.892 -1.554 -8.124 1.00 94.81 125 ASP A CA 1
ATOM 929 C C . ASP A 1 125 ? 16.158 -2.341 -8.507 1.00 94.81 125 ASP A C 1
ATOM 931 O O . ASP A 1 125 ? 17.260 -1.801 -8.628 1.00 94.81 125 ASP A O 1
ATOM 935 N N . ALA A 1 126 ? 16.005 -3.649 -8.728 1.00 89.75 126 ALA A N 1
ATOM 936 C CA . ALA A 1 126 ? 17.113 -4.527 -9.107 1.00 89.75 126 ALA A CA 1
ATOM 937 C C . ALA A 1 126 ? 17.748 -4.184 -10.472 1.00 89.75 126 ALA A C 1
ATOM 939 O O . ALA A 1 126 ? 18.848 -4.647 -10.768 1.00 89.75 126 ALA A O 1
ATOM 940 N N . SER A 1 127 ? 17.068 -3.391 -11.303 1.00 91.50 127 SER A N 1
ATOM 941 C CA . SER A 1 127 ? 17.543 -2.932 -12.611 1.00 91.50 127 SER A CA 1
ATOM 942 C C . SER A 1 127 ? 18.201 -1.549 -12.550 1.00 91.50 127 SER A C 1
ATOM 944 O O . SER A 1 127 ? 18.635 -1.044 -13.583 1.00 91.50 127 SER A O 1
ATOM 946 N N . GLY A 1 128 ? 18.301 -0.938 -11.365 1.00 94.19 128 GLY A N 1
ATOM 947 C CA . GLY A 1 128 ? 18.922 0.371 -11.172 1.00 94.19 128 GLY A CA 1
ATOM 948 C C . GLY A 1 128 ? 17.999 1.560 -11.445 1.00 94.19 128 GLY A C 1
ATOM 949 O O . GLY A 1 128 ? 18.482 2.691 -11.462 1.00 94.19 128 GLY A O 1
ATOM 950 N N . ARG A 1 129 ? 16.692 1.344 -11.648 1.00 96.56 129 ARG A N 1
ATOM 951 C CA . ARG A 1 129 ? 15.724 2.439 -11.824 1.00 96.56 129 ARG A CA 1
ATOM 952 C C . ARG A 1 129 ? 15.279 2.968 -10.474 1.00 96.56 129 ARG A C 1
ATOM 954 O O . ARG A 1 129 ? 15.088 2.192 -9.537 1.00 96.56 129 ARG A O 1
ATOM 961 N N . VAL A 1 130 ? 15.088 4.277 -10.384 1.00 98.12 130 VAL A N 1
ATOM 962 C CA . VAL A 1 130 ? 14.629 4.935 -9.158 1.00 98.12 130 VAL A CA 1
ATOM 963 C C . VAL A 1 130 ? 13.124 5.135 -9.226 1.00 98.12 130 VAL A C 1
ATOM 965 O O . VAL A 1 130 ? 12.623 5.716 -10.180 1.00 98.12 130 VAL A O 1
ATOM 968 N N . TRP A 1 131 ? 12.421 4.662 -8.208 1.00 98.31 131 TRP A N 1
ATOM 969 C CA . TRP A 1 131 ? 10.971 4.696 -8.096 1.00 98.31 131 TRP A CA 1
ATOM 970 C C . TRP A 1 131 ? 10.536 5.639 -6.987 1.00 98.31 131 TRP A C 1
ATOM 972 O O . TRP A 1 131 ? 11.144 5.666 -5.918 1.00 98.31 131 TRP A O 1
ATOM 982 N N . SER A 1 132 ? 9.451 6.363 -7.231 1.00 98.50 132 SER A N 1
ATOM 983 C CA . SER A 1 132 ? 8.723 7.138 -6.228 1.00 98.50 132 SER A CA 1
ATOM 984 C C . SER A 1 132 ? 7.259 7.251 -6.634 1.00 98.50 132 SER A C 1
ATOM 986 O O . SER A 1 132 ? 6.919 7.006 -7.792 1.00 98.50 132 SER A O 1
ATOM 988 N N . GLY A 1 133 ? 6.375 7.597 -5.706 1.00 98.44 133 GLY A N 1
ATOM 989 C CA . GLY A 1 133 ? 4.960 7.703 -6.032 1.00 98.44 133 GLY A CA 1
ATOM 990 C C . GLY A 1 133 ? 4.045 7.609 -4.830 1.00 98.44 133 GLY A C 1
ATOM 991 O O . GLY A 1 133 ? 4.476 7.631 -3.683 1.00 98.44 133 GLY A O 1
ATOM 992 N N . ASN A 1 134 ? 2.757 7.489 -5.099 1.00 98.69 134 ASN A N 1
ATOM 993 C CA . ASN A 1 134 ? 1.724 7.303 -4.091 1.00 98.69 134 ASN A CA 1
ATOM 994 C C . ASN A 1 134 ? 0.540 6.563 -4.701 1.00 98.69 134 ASN A C 1
ATOM 996 O O . ASN A 1 134 ? 0.433 6.419 -5.919 1.00 98.69 134 ASN A O 1
ATOM 1000 N N . GLY A 1 135 ? -0.369 6.121 -3.852 1.00 98.38 135 GLY A N 1
ATOM 1001 C CA . GLY A 1 135 ? -1.621 5.579 -4.326 1.00 98.38 135 GLY A CA 1
ATOM 1002 C C . GLY A 1 135 ? -2.684 5.532 -3.257 1.00 98.38 135 GLY A C 1
ATOM 1003 O O . GLY A 1 135 ? -2.443 5.785 -2.074 1.00 98.38 135 GLY A O 1
ATOM 1004 N N . THR A 1 136 ? -3.887 5.223 -3.708 1.00 98.50 136 THR A N 1
ATOM 1005 C CA . THR A 1 136 ? -5.075 5.116 -2.875 1.00 98.50 136 THR A CA 1
ATOM 1006 C C . THR A 1 136 ? -5.868 3.883 -3.257 1.00 98.50 136 THR A C 1
ATOM 1008 O O . THR A 1 136 ? -5.746 3.366 -4.367 1.00 98.50 136 THR A O 1
ATOM 1011 N N . ILE A 1 137 ? -6.694 3.413 -2.331 1.00 98.12 137 ILE A N 1
ATOM 1012 C CA . ILE A 1 137 ? -7.722 2.417 -2.606 1.00 98.12 137 ILE A CA 1
ATOM 1013 C C . ILE A 1 137 ? -9.093 2.998 -2.288 1.00 98.12 137 ILE A C 1
ATOM 1015 O O . ILE A 1 137 ? -9.303 3.618 -1.244 1.00 98.12 137 ILE A O 1
ATOM 1019 N N . SER A 1 138 ? -10.034 2.774 -3.196 1.00 96.81 138 SER A N 1
ATOM 1020 C CA . SER A 1 138 ? -11.451 3.037 -2.982 1.00 96.81 138 SER A CA 1
ATOM 1021 C C . SER A 1 138 ? -12.242 1.815 -3.425 1.00 96.81 138 SER A C 1
ATOM 1023 O O . SER A 1 138 ? -12.130 1.374 -4.569 1.00 96.81 138 SER A O 1
ATOM 1025 N N . ALA A 1 139 ? -13.014 1.242 -2.500 1.00 90.38 139 ALA A N 1
ATOM 1026 C CA . ALA A 1 139 ? -13.685 -0.047 -2.658 1.00 90.38 139 ALA A CA 1
ATOM 1027 C C . ALA A 1 139 ? -12.717 -1.186 -3.042 1.00 90.38 139 ALA A C 1
ATOM 1029 O O . ALA A 1 139 ? -12.110 -1.805 -2.174 1.00 90.38 139 ALA A O 1
ATOM 1030 N N . SER A 1 140 ? -12.579 -1.484 -4.332 1.00 91.31 140 SER A N 1
ATOM 1031 C CA . SER A 1 140 ? -11.656 -2.502 -4.862 1.00 91.31 140 SER A CA 1
ATOM 1032 C C . SER A 1 140 ? -10.819 -1.985 -6.030 1.00 91.31 140 SER A C 1
ATOM 1034 O O . SER A 1 140 ? -10.207 -2.774 -6.746 1.00 91.31 140 SER A O 1
ATOM 1036 N N . THR A 1 141 ? -10.795 -0.666 -6.213 1.00 97.44 141 THR A N 1
ATOM 1037 C CA . THR A 1 141 ? -9.997 0.006 -7.230 1.00 97.44 141 THR A CA 1
ATOM 1038 C C . THR A 1 141 ? -8.808 0.668 -6.556 1.00 97.44 141 THR A C 1
ATOM 1040 O O . THR A 1 141 ? -8.989 1.489 -5.652 1.00 97.44 14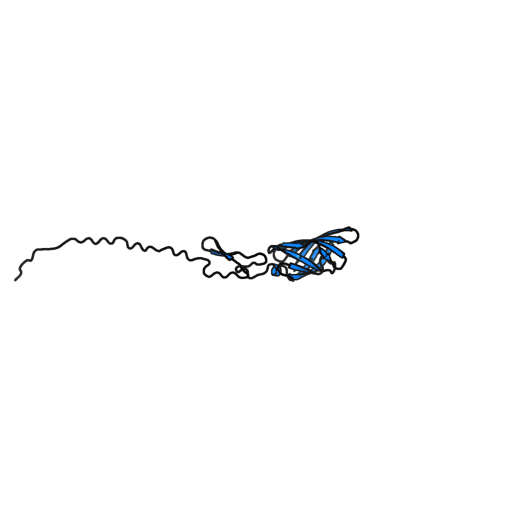1 THR A O 1
ATOM 1043 N N . ILE A 1 142 ? -7.600 0.316 -6.993 1.00 98.44 142 ILE A N 1
ATOM 1044 C CA . ILE A 1 142 ? -6.368 0.977 -6.555 1.00 98.44 142 ILE A CA 1
ATOM 1045 C C . ILE A 1 142 ? -5.945 1.956 -7.644 1.00 98.44 142 ILE A C 1
ATOM 1047 O O . ILE A 1 142 ? -5.831 1.583 -8.808 1.00 98.44 142 ILE A O 1
ATOM 1051 N N . THR A 1 143 ? -5.670 3.198 -7.269 1.00 98.25 143 THR A N 1
ATOM 1052 C CA . THR A 1 143 ? -4.972 4.147 -8.140 1.00 98.25 143 THR A CA 1
ATOM 1053 C C . THR A 1 143 ? -3.540 4.273 -7.657 1.00 98.25 143 THR A C 1
ATOM 1055 O O . THR A 1 143 ? -3.307 4.491 -6.470 1.00 98.25 143 THR A O 1
ATOM 1058 N N . LEU A 1 144 ? -2.580 4.137 -8.565 1.00 98.12 144 LEU A N 1
ATOM 1059 C CA . LEU A 1 144 ? -1.155 4.263 -8.278 1.00 98.12 144 LEU A CA 1
ATOM 1060 C C . LEU A 1 144 ? -0.554 5.283 -9.243 1.00 98.12 144 LEU A C 1
ATOM 1062 O O . LEU A 1 144 ? -0.595 5.096 -10.452 1.00 98.12 144 LEU A O 1
ATOM 1066 N N . ASN A 1 145 ? 0.010 6.353 -8.697 1.00 98.44 145 ASN A N 1
ATOM 1067 C CA . ASN A 1 145 ? 0.771 7.350 -9.438 1.00 98.44 145 ASN A CA 1
ATOM 1068 C C . ASN A 1 145 ? 2.248 7.108 -9.151 1.00 98.44 145 ASN A C 1
ATOM 1070 O O . ASN A 1 145 ? 2.651 7.151 -7.985 1.00 98.44 145 ASN A O 1
ATOM 1074 N N . TYR A 1 146 ? 3.051 6.860 -10.179 1.00 97.88 146 TYR A N 1
ATOM 1075 C CA . TYR A 1 146 ? 4.480 6.618 -10.015 1.00 97.88 146 TYR A CA 1
ATOM 1076 C C . TYR A 1 146 ? 5.319 7.479 -10.943 1.00 97.88 146 TYR A C 1
ATOM 1078 O O . TYR A 1 146 ? 4.900 7.847 -12.036 1.00 97.88 146 TYR A O 1
ATOM 1086 N N . VAL A 1 147 ? 6.540 7.738 -10.490 1.00 98.25 147 VAL A N 1
ATOM 1087 C CA . VAL A 1 147 ? 7.640 8.241 -11.299 1.00 98.25 147 VAL A CA 1
ATOM 1088 C C . VAL A 1 147 ? 8.740 7.192 -11.275 1.00 98.25 147 VAL A C 1
ATOM 1090 O O . VAL A 1 147 ? 9.157 6.756 -10.196 1.00 98.25 147 VAL A O 1
ATOM 1093 N N . VAL A 1 148 ? 9.207 6.797 -12.456 1.00 97.75 148 VAL A N 1
ATOM 1094 C CA . VAL A 1 148 ? 10.365 5.919 -12.626 1.00 97.75 148 VAL A CA 1
ATOM 1095 C C . VAL A 1 148 ? 11.452 6.664 -13.391 1.00 97.75 148 VAL A C 1
ATOM 1097 O O . VAL A 1 148 ? 11.231 7.128 -14.504 1.00 97.75 148 VAL A O 1
ATOM 1100 N N . THR A 1 149 ? 12.630 6.799 -12.787 1.00 98.12 149 THR A N 1
ATOM 1101 C CA . THR A 1 149 ? 13.809 7.426 -13.395 1.00 98.12 149 THR A CA 1
ATOM 1102 C C . THR A 1 149 ? 14.789 6.354 -13.850 1.00 98.12 149 THR A C 1
ATOM 1104 O O . THR A 1 149 ? 15.172 5.472 -13.073 1.00 98.12 149 THR A O 1
ATOM 1107 N N . PHE A 1 150 ? 15.210 6.439 -15.108 1.00 96.38 150 PHE A N 1
ATOM 1108 C CA . PHE A 1 150 ? 16.135 5.504 -15.740 1.00 96.38 150 PHE A CA 1
ATOM 1109 C C . PHE A 1 150 ? 17.596 5.929 -15.549 1.00 96.38 150 PHE A C 1
ATOM 1111 O O . PHE A 1 150 ? 17.906 7.053 -15.152 1.00 96.38 150 PHE A O 1
ATOM 1118 N N . SER A 1 151 ? 18.524 5.022 -15.856 1.00 92.31 151 SER A N 1
ATOM 1119 C CA . SER A 1 151 ? 19.967 5.252 -15.696 1.00 92.31 151 SER A CA 1
ATOM 1120 C C . SER A 1 151 ? 20.527 6.374 -16.575 1.00 92.31 151 SER A C 1
ATOM 1122 O O . SER A 1 151 ? 21.599 6.897 -16.285 1.00 92.31 151 SER A O 1
ATOM 1124 N N . ASP A 1 152 ? 19.833 6.726 -17.658 1.00 95.06 152 ASP A N 1
ATOM 1125 C CA . ASP A 1 152 ? 20.189 7.838 -18.545 1.00 95.06 152 ASP A CA 1
ATOM 1126 C C . ASP A 1 152 ? 19.658 9.200 -18.053 1.00 95.06 152 ASP A C 1
ATOM 1128 O O . ASP A 1 152 ? 19.895 10.225 -18.692 1.00 95.06 152 ASP A O 1
ATOM 1132 N N . GLY A 1 153 ? 18.966 9.222 -16.908 1.00 94.06 153 GLY A N 1
ATOM 1133 C CA . GLY A 1 153 ? 18.382 10.416 -16.302 1.00 94.06 153 GLY A CA 1
ATOM 1134 C C . GLY A 1 153 ? 17.003 10.792 -16.844 1.00 94.06 153 GLY A C 1
ATOM 1135 O O . GLY A 1 153 ? 16.406 11.745 -16.344 1.00 94.06 153 GLY A O 1
ATOM 1136 N N . THR A 1 154 ? 16.471 10.065 -17.830 1.00 97.00 154 THR A N 1
ATOM 11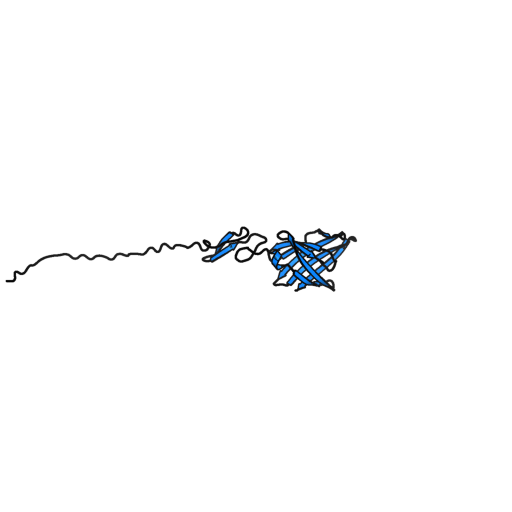37 C CA . THR A 1 154 ? 15.083 10.244 -18.278 1.00 97.00 154 THR A CA 1
ATOM 1138 C C . THR A 1 154 ? 14.107 9.686 -17.245 1.00 97.00 154 THR A C 1
ATOM 1140 O O . THR A 1 154 ? 14.493 8.948 -16.334 1.00 97.00 154 THR A O 1
ATOM 1143 N N . SER A 1 155 ? 12.837 10.087 -17.307 1.00 97.25 155 SER A N 1
ATOM 1144 C CA . SER A 1 155 ? 11.818 9.591 -16.380 1.00 97.25 155 SER A CA 1
ATOM 1145 C C . SER A 1 155 ? 10.453 9.497 -17.034 1.00 97.25 155 SER A C 1
ATOM 1147 O O . SER A 1 155 ? 10.077 10.395 -17.786 1.00 97.25 155 SER A O 1
ATOM 1149 N N . ASP A 1 156 ? 9.709 8.464 -16.652 1.00 96.56 156 ASP A N 1
ATOM 1150 C CA . ASP A 1 156 ? 8.284 8.339 -16.938 1.00 96.56 156 ASP A CA 1
ATOM 1151 C C . ASP A 1 156 ? 7.485 8.662 -15.677 1.00 96.56 156 ASP A C 1
ATOM 1153 O O . ASP A 1 156 ? 7.876 8.294 -14.566 1.00 96.56 156 ASP A O 1
ATOM 1157 N N . SER A 1 157 ? 6.361 9.351 -15.857 1.00 97.75 157 SER A N 1
ATOM 1158 C CA . SER A 1 157 ? 5.387 9.632 -14.806 1.00 97.75 157 SER A CA 1
ATOM 1159 C C . SER A 1 157 ? 4.033 9.139 -15.283 1.00 97.75 157 SER A C 1
ATOM 1161 O O . SER A 1 157 ? 3.482 9.729 -16.209 1.00 97.75 157 SER A O 1
ATOM 1163 N N . CYS A 1 158 ? 3.509 8.096 -14.646 1.00 98.06 158 CYS A N 1
ATOM 1164 C CA . CYS A 1 158 ? 2.274 7.445 -15.071 1.00 98.06 158 CYS A CA 1
ATOM 1165 C C . CYS A 1 158 ? 1.290 7.294 -13.905 1.00 98.06 158 CYS A C 1
ATOM 1167 O O . CYS A 1 158 ? 1.680 7.162 -12.738 1.00 98.06 158 CYS A O 1
ATOM 1169 N N . SER A 1 159 ? 0.005 7.262 -14.237 1.00 98.19 159 SER A N 1
ATOM 1170 C CA . SER A 1 159 ? -1.107 6.912 -13.362 1.00 98.19 159 SER A CA 1
ATOM 1171 C C . SER A 1 159 ? -1.743 5.606 -13.826 1.00 98.19 159 SER A C 1
ATOM 1173 O O . SER A 1 159 ? -2.156 5.472 -14.975 1.00 98.19 159 SER A O 1
ATOM 1175 N N . VAL A 1 160 ? -1.839 4.639 -12.918 1.00 98.19 160 VAL A N 1
ATOM 1176 C CA . VAL A 1 160 ? -2.411 3.311 -13.160 1.00 98.19 160 VAL A CA 1
ATOM 1177 C C . VAL A 1 160 ? -3.694 3.171 -12.369 1.00 98.19 160 VAL A C 1
ATOM 1179 O O . VAL A 1 160 ? -3.716 3.427 -11.163 1.00 98.19 160 VAL A O 1
ATOM 1182 N N . THR A 1 161 ? -4.749 2.700 -13.028 1.00 98.12 161 THR A N 1
ATOM 1183 C CA . THR A 1 161 ? -5.960 2.232 -12.350 1.00 98.12 161 THR A CA 1
ATOM 1184 C C . THR A 1 161 ? -5.985 0.712 -12.366 1.00 98.12 161 THR A C 1
ATOM 1186 O O . THR A 1 161 ? -6.007 0.100 -13.430 1.00 98.12 161 THR A O 1
ATOM 1189 N N . TYR A 1 162 ? -5.982 0.119 -11.177 1.00 98.12 162 TYR A N 1
ATOM 1190 C CA . TYR A 1 162 ? -6.028 -1.315 -10.936 1.00 98.12 162 TYR A CA 1
ATOM 1191 C C . TYR A 1 162 ? -7.431 -1.745 -10.517 1.00 98.12 162 TYR A C 1
ATOM 1193 O O . TYR A 1 162 ? -7.985 -1.206 -9.556 1.00 98.12 162 TYR A O 1
ATOM 1201 N N . THR A 1 163 ? -7.977 -2.752 -11.191 1.00 96.88 163 THR A N 1
ATOM 1202 C CA . THR A 1 163 ? -9.271 -3.374 -10.872 1.00 96.88 163 THR A CA 1
ATOM 1203 C C . THR A 1 163 ? -9.133 -4.890 -10.780 1.00 96.88 163 THR A C 1
ATOM 1205 O O . THR A 1 163 ? -8.309 -5.476 -11.482 1.00 96.88 163 THR A O 1
ATOM 1208 N N . LYS A 1 164 ? -9.919 -5.516 -9.900 1.00 89.38 164 LYS A N 1
ATOM 1209 C CA . LYS A 1 164 ? -10.030 -6.981 -9.809 1.00 89.38 164 LYS A CA 1
ATOM 1210 C C . LYS A 1 164 ? -10.865 -7.567 -10.941 1.00 89.38 164 LYS A C 1
ATOM 1212 O O . LYS A 1 164 ? -11.774 -6.852 -11.420 1.00 89.38 164 LYS A O 1
#

Foldseek 3Di:
DDDDDDDDDDDDDDDPPDPPPPPVPPLPPQCPPQAAPPPWDWDDDPSHIATPEDAQFDDRRRPDGLLVLQADKWWKDKPVGDIDIWGWDDDDRQKIWIACVVVPRWIFMWGHPHSFKIWGPFDATPQRKTKTWMWTDDRAKIKTWMWIADPVRDIDTMIMIIHD

Sequence (164 aa):
MKTRKISSVIVLVIAFLGFSVLTTGCSTDPCEDVVCLNNGVPTEDGDDCFCACPSGYEGEDCGVEWTTKFLGTYSGNDDCGFTYESTFTKDDFNKLRVSNAGGFQVSITADLTSSTAFNIPNQTDASGRVWSGNGTISASTITLNYVVTFSDGTSDSCSVTYTK

Radius of gyration: 34.27 Å; chains: 1; bounding box: 98×23×104 Å